Protein AF-F1VYK2-F1 (afdb_monomer_lite)

Radius of gyration: 18.08 Å; chains: 1; bounding box: 38×32×63 Å

Sequence (104 aa):
MVGLALDLCVPPLALLTLLVLALFSGALLLALMTGAIAPLVAGTAVLISMVVSILLAWFRYGRQTLGISELAMACVYVLMKIPLYLRYLINRQVEWVRSKRDSE

Secondary structure (DSSP, 8-state):
-HHHHHHHHSPPHHHHHHHHHHHHHHHHHHHHHH---HHHHHHHHHHHHHHHHHHHHIIIIITTT--HHHHHHHHHHHHHTHHHHHHHHHS----------TT-

Foldseek 3Di:
DVVVVVVVVPPDLLVNLVVLVVQLVVQVVCCVVPVPCVSNVVSVVVVVVSVVVVVVCCVVPVVVPDDPVNVVVVVVVSVVCVVVVVCCVVPVCPDDDDDDDPPD

Structure (mmCIF, N/CA/C/O backbone):
data_AF-F1VYK2-F1
#
_entry.id   AF-F1VYK2-F1
#
loop_
_atom_site.group_PDB
_atom_site.id
_atom_site.type_symbol
_atom_site.label_atom_id
_atom_site.label_alt_id
_atom_site.label_comp_id
_atom_site.label_asym_id
_atom_site.label_entity_id
_atom_site.label_seq_id
_atom_site.pdbx_PDB_ins_code
_atom_site.Cartn_x
_atom_site.Cartn_y
_atom_site.Cartn_z
_atom_site.occupancy
_atom_site.B_iso_or_equiv
_atom_site.auth_seq_id
_atom_site.auth_comp_id
_atom_site.auth_asym_id
_atom_site.auth_atom_id
_atom_site.pdbx_PDB_model_num
ATOM 1 N N . MET A 1 1 ? -17.211 -17.915 11.277 1.00 65.44 1 MET A N 1
ATOM 2 C CA . MET A 1 1 ? -15.831 -18.123 11.778 1.00 65.44 1 MET A CA 1
ATOM 3 C C . MET A 1 1 ? -14.782 -18.069 10.669 1.00 65.44 1 MET A C 1
ATOM 5 O O . MET A 1 1 ? -13.762 -17.435 10.880 1.00 65.44 1 MET A O 1
ATOM 9 N N . VAL A 1 2 ? -15.045 -18.617 9.474 1.00 78.44 2 VAL A N 1
ATOM 10 C CA . VAL A 1 2 ? -14.102 -18.579 8.331 1.00 78.44 2 VAL A CA 1
ATOM 11 C C . VAL A 1 2 ? -13.668 -17.156 7.933 1.00 78.44 2 VAL A C 1
ATOM 13 O O . VAL A 1 2 ? -12.492 -16.938 7.683 1.00 78.44 2 VAL A O 1
ATOM 16 N N . GLY A 1 3 ? -14.574 -16.169 7.952 1.00 73.25 3 GLY A N 1
ATOM 17 C CA . GLY A 1 3 ? -14.232 -14.778 7.611 1.00 73.25 3 GLY A CA 1
ATOM 18 C C . GLY A 1 3 ? -13.169 -14.141 8.519 1.00 73.25 3 GLY A C 1
ATOM 19 O O . GLY A 1 3 ? -12.280 -13.469 8.019 1.00 73.25 3 GLY A O 1
ATOM 20 N N . LEU A 1 4 ? -13.202 -14.421 9.828 1.00 76.50 4 LEU A N 1
ATOM 21 C CA . LEU A 1 4 ? -12.176 -13.955 10.775 1.00 76.50 4 LEU A CA 1
ATOM 22 C C . LEU A 1 4 ? -10.836 -14.671 10.564 1.00 76.50 4 LEU A C 1
ATOM 24 O O . LEU A 1 4 ? -9.787 -14.059 10.710 1.00 76.50 4 LEU A O 1
ATOM 28 N N . ALA A 1 5 ? -10.866 -15.959 10.208 1.00 80.06 5 ALA A N 1
ATOM 29 C CA . ALA A 1 5 ? -9.653 -16.720 9.914 1.00 80.06 5 ALA A CA 1
ATOM 30 C C . ALA A 1 5 ? -8.958 -16.221 8.636 1.00 80.06 5 ALA A C 1
ATOM 32 O O . ALA A 1 5 ? -7.737 -16.118 8.606 1.00 80.06 5 ALA A O 1
ATOM 33 N N . LEU A 1 6 ? -9.732 -15.867 7.605 1.00 73.12 6 LEU A N 1
ATOM 34 C CA . LEU A 1 6 ? -9.205 -15.246 6.388 1.00 73.12 6 LEU A CA 1
ATOM 35 C C . LEU A 1 6 ? -8.643 -13.846 6.666 1.00 73.12 6 LEU A C 1
ATOM 37 O O . LEU A 1 6 ? -7.582 -13.519 6.148 1.00 73.12 6 LEU A O 1
ATOM 41 N N . ASP A 1 7 ? -9.303 -13.057 7.515 1.00 74.88 7 ASP A N 1
ATOM 42 C CA . ASP A 1 7 ? -8.817 -11.730 7.919 1.00 74.88 7 ASP A CA 1
ATOM 43 C C . ASP A 1 7 ? -7.513 -11.815 8.730 1.00 74.88 7 ASP A C 1
ATOM 45 O O . ASP A 1 7 ? -6.612 -11.013 8.536 1.00 74.88 7 ASP A O 1
ATOM 49 N N . LEU A 1 8 ? -7.345 -12.857 9.553 1.00 77.25 8 LEU A N 1
ATOM 50 C CA . LEU A 1 8 ? -6.085 -13.167 10.247 1.00 77.25 8 LEU A CA 1
ATOM 51 C C . LEU A 1 8 ? -4.930 -13.518 9.295 1.00 77.25 8 LEU A C 1
ATOM 53 O O . LEU A 1 8 ? -3.770 -13.280 9.632 1.00 77.25 8 LEU A O 1
ATOM 57 N N . CYS A 1 9 ? -5.223 -14.100 8.127 1.00 77.75 9 CYS A N 1
ATOM 58 C CA . CYS A 1 9 ? -4.216 -14.362 7.096 1.00 77.75 9 CYS A CA 1
ATOM 59 C C . CYS A 1 9 ? -3.808 -13.090 6.345 1.00 77.75 9 CYS A C 1
ATOM 61 O O . CYS A 1 9 ? -2.713 -13.037 5.781 1.00 77.75 9 CYS A O 1
ATOM 63 N N . VAL A 1 10 ? -4.678 -12.078 6.318 1.00 77.44 10 VAL A N 1
ATOM 64 C CA . VAL A 1 10 ? -4.388 -10.790 5.698 1.00 77.44 10 VAL A CA 1
ATOM 65 C C . VAL A 1 10 ? -3.637 -9.925 6.719 1.00 77.44 10 VAL A C 1
ATOM 67 O O . VAL A 1 10 ? -4.116 -9.711 7.830 1.00 77.44 10 VAL A O 1
ATOM 70 N N . PRO A 1 11 ? -2.434 -9.416 6.395 1.00 76.75 11 PRO A N 1
ATOM 71 C CA . PRO A 1 11 ? -1.715 -8.550 7.317 1.00 76.75 11 PRO A CA 1
ATOM 72 C C . PRO A 1 11 ? -2.550 -7.308 7.659 1.00 76.75 11 PRO A C 1
ATOM 74 O O . PRO A 1 11 ? -3.355 -6.871 6.832 1.00 76.75 11 PRO A O 1
ATOM 77 N N . PRO A 1 12 ? -2.339 -6.692 8.841 1.00 82.69 12 PRO A N 1
ATOM 78 C CA . PRO A 1 12 ? -3.091 -5.511 9.251 1.00 82.69 12 PRO A CA 1
ATOM 79 C C . PRO A 1 12 ? -3.096 -4.483 8.121 1.00 82.69 12 PRO A C 1
ATOM 81 O O . PRO A 1 12 ? -2.043 -4.224 7.543 1.00 82.69 12 PRO A O 1
ATOM 84 N N . LEU A 1 13 ? -4.265 -3.911 7.809 1.00 81.00 13 LEU A N 1
ATOM 85 C CA . LEU A 1 13 ? -4.491 -3.085 6.613 1.00 81.00 13 LEU A CA 1
ATOM 86 C C . LEU A 1 13 ? -3.371 -2.072 6.342 1.00 81.00 13 LEU A C 1
ATOM 88 O O . LEU A 1 13 ? -2.922 -1.957 5.209 1.00 81.00 13 LEU A O 1
ATOM 92 N N . ALA A 1 14 ? -2.866 -1.401 7.382 1.00 83.31 14 ALA A N 1
ATOM 93 C CA . ALA A 1 14 ? -1.754 -0.458 7.262 1.00 83.31 14 ALA A CA 1
ATOM 94 C C . ALA A 1 14 ? -0.434 -1.110 6.792 1.00 83.31 14 ALA A C 1
ATOM 96 O O . ALA A 1 14 ? 0.304 -0.525 6.006 1.00 83.31 14 ALA A O 1
ATOM 97 N N . LEU A 1 15 ? -0.127 -2.329 7.235 1.00 82.31 15 LEU A N 1
ATOM 98 C CA . LEU A 1 15 ? 1.026 -3.089 6.749 1.00 82.31 15 LEU A CA 1
ATOM 99 C C . LEU A 1 15 ? 0.802 -3.564 5.311 1.00 82.31 15 LEU A C 1
ATOM 101 O O . LEU A 1 15 ? 1.704 -3.432 4.487 1.00 82.31 15 LEU A O 1
ATOM 105 N N . LEU A 1 16 ? -0.401 -4.054 4.991 1.00 85.69 16 LEU A N 1
ATOM 106 C CA . LEU A 1 16 ? -0.758 -4.462 3.630 1.00 85.69 16 LEU A CA 1
ATOM 107 C C . LEU A 1 16 ? -0.604 -3.298 2.644 1.00 85.69 16 LEU A C 1
ATOM 109 O O . LEU A 1 16 ? 0.039 -3.447 1.607 1.00 85.69 16 LEU A O 1
ATOM 113 N N . THR A 1 17 ? -1.119 -2.118 2.994 1.00 86.69 17 THR A N 1
ATOM 114 C CA . THR A 1 17 ? -1.002 -0.913 2.165 1.00 86.69 17 THR A CA 1
ATOM 115 C C . THR A 1 17 ? 0.454 -0.511 1.938 1.00 86.69 17 THR A C 1
ATOM 117 O O . THR A 1 17 ? 0.819 -0.139 0.825 1.00 86.69 17 THR A O 1
ATOM 120 N N . LEU A 1 18 ? 1.311 -0.628 2.960 1.00 86.31 18 LEU A N 1
ATOM 121 C CA . LEU A 1 18 ? 2.737 -0.315 2.832 1.00 86.31 18 LEU A CA 1
ATOM 122 C C . LEU A 1 18 ? 3.468 -1.322 1.940 1.00 86.31 18 LEU A C 1
ATOM 124 O O . LEU A 1 18 ? 4.299 -0.920 1.128 1.00 86.31 18 LEU A O 1
ATOM 128 N N . LEU A 1 19 ? 3.129 -2.609 2.041 1.00 87.62 19 LEU A N 1
ATOM 129 C CA . LEU A 1 19 ? 3.699 -3.656 1.194 1.00 87.62 19 LEU A CA 1
ATOM 130 C C . LEU A 1 19 ? 3.342 -3.440 -0.284 1.00 87.62 19 LEU A C 1
ATOM 132 O O . LEU A 1 19 ? 4.215 -3.516 -1.145 1.00 87.62 19 LEU A O 1
ATOM 136 N N . VAL A 1 20 ? 2.075 -3.131 -0.579 1.00 89.06 20 VAL A N 1
ATOM 137 C CA . VAL A 1 20 ? 1.612 -2.854 -1.949 1.00 89.06 20 VAL A CA 1
ATOM 138 C C . VAL A 1 20 ? 2.315 -1.624 -2.527 1.00 89.06 20 VAL A C 1
ATOM 140 O O . VAL A 1 20 ? 2.758 -1.662 -3.673 1.00 89.06 20 VAL A O 1
ATOM 143 N N . LEU A 1 21 ? 2.483 -0.558 -1.737 1.00 88.94 21 LEU A N 1
ATOM 144 C CA . LEU A 1 21 ? 3.228 0.631 -2.164 1.00 88.94 21 LEU A CA 1
ATOM 145 C C . LEU A 1 21 ? 4.707 0.328 -2.434 1.00 88.94 21 LEU A C 1
ATOM 147 O O . LEU A 1 21 ? 5.249 0.815 -3.424 1.00 88.94 21 LEU A O 1
ATOM 151 N N . ALA A 1 22 ? 5.349 -0.491 -1.597 1.00 88.62 22 ALA A N 1
ATOM 152 C CA . ALA A 1 22 ? 6.736 -0.914 -1.794 1.00 88.62 22 ALA A CA 1
ATOM 153 C C . ALA A 1 22 ? 6.910 -1.798 -3.043 1.00 88.62 22 ALA A C 1
ATOM 155 O O . ALA A 1 22 ? 7.872 -1.640 -3.793 1.00 88.62 22 ALA A O 1
ATOM 156 N N . LEU A 1 23 ? 5.963 -2.705 -3.304 1.00 89.50 23 LEU A N 1
ATOM 157 C CA . LEU A 1 23 ? 5.947 -3.515 -4.525 1.00 89.50 23 LEU A CA 1
ATOM 158 C C . LEU A 1 23 ? 5.747 -2.647 -5.767 1.00 89.50 23 LEU A C 1
ATOM 160 O O . LEU A 1 23 ? 6.449 -2.827 -6.759 1.00 89.50 23 LEU A O 1
ATOM 164 N N . PHE A 1 24 ? 4.822 -1.689 -5.710 1.00 90.44 24 PHE A N 1
ATOM 165 C CA . PHE A 1 24 ? 4.569 -0.769 -6.812 1.00 90.44 24 PHE A CA 1
ATOM 166 C C . PHE A 1 24 ? 5.784 0.117 -7.113 1.00 90.44 24 PHE A C 1
ATOM 168 O O . PHE A 1 24 ? 6.165 0.256 -8.274 1.00 90.44 24 PHE A O 1
ATOM 175 N N . SER A 1 25 ? 6.433 0.675 -6.087 1.00 89.12 25 SER A N 1
ATOM 176 C CA . SER A 1 25 ? 7.637 1.490 -6.274 1.00 89.12 25 SER A CA 1
ATOM 177 C C . SER A 1 25 ? 8.810 0.667 -6.813 1.00 89.12 25 SER A C 1
ATOM 179 O O . SER A 1 25 ? 9.497 1.121 -7.726 1.00 89.12 25 SER A O 1
ATOM 181 N N . GLY A 1 26 ? 8.994 -0.568 -6.336 1.00 90.25 26 GLY A N 1
ATOM 182 C CA . GLY A 1 26 ? 9.977 -1.503 -6.887 1.00 90.25 26 GLY A CA 1
ATOM 183 C C . GLY A 1 26 ? 9.700 -1.857 -8.351 1.00 90.25 26 GLY A C 1
ATOM 184 O O . GLY A 1 26 ? 10.608 -1.820 -9.180 1.00 90.25 26 GLY A O 1
ATOM 185 N N . ALA A 1 27 ? 8.440 -2.129 -8.697 1.00 88.94 27 ALA A N 1
ATOM 186 C CA . ALA A 1 27 ? 8.023 -2.395 -10.071 1.00 88.94 27 ALA A CA 1
ATOM 187 C C . ALA A 1 27 ? 8.232 -1.181 -10.989 1.00 88.94 27 ALA A C 1
ATOM 189 O O . ALA A 1 27 ? 8.656 -1.347 -12.131 1.00 88.94 27 ALA A O 1
ATOM 190 N N . LEU A 1 28 ? 7.990 0.035 -10.490 1.00 89.06 28 LEU A N 1
ATOM 191 C CA . LEU A 1 28 ? 8.257 1.275 -11.216 1.00 89.06 28 LEU A CA 1
ATOM 192 C C . LEU A 1 28 ? 9.754 1.462 -11.480 1.00 89.06 28 LEU A C 1
ATOM 194 O O . LEU A 1 28 ? 10.136 1.744 -12.611 1.00 89.06 28 LEU A O 1
ATOM 198 N N . LEU A 1 29 ? 10.605 1.250 -10.474 1.00 91.06 29 LEU A N 1
ATOM 199 C CA . LEU A 1 29 ? 12.060 1.311 -10.638 1.00 91.06 29 LEU A CA 1
ATOM 200 C C . LEU A 1 29 ? 12.558 0.277 -11.656 1.00 91.06 29 LEU A C 1
ATOM 202 O O . LEU A 1 29 ? 13.342 0.612 -12.540 1.00 91.06 29 LEU A O 1
ATOM 206 N N . LEU A 1 30 ? 12.058 -0.960 -11.588 1.00 89.25 30 LEU A N 1
ATOM 207 C CA . LEU A 1 30 ? 12.390 -2.003 -12.560 1.00 89.25 30 LEU A CA 1
ATOM 208 C C . LEU A 1 30 ? 11.943 -1.632 -13.975 1.00 89.25 30 LEU A C 1
ATOM 210 O O . LEU A 1 30 ? 12.717 -1.806 -14.915 1.00 89.25 30 LEU A O 1
ATOM 214 N N . ALA A 1 31 ? 10.733 -1.093 -14.132 1.00 89.81 31 ALA A N 1
ATOM 215 C CA . ALA A 1 31 ? 10.233 -0.631 -15.421 1.00 89.81 31 ALA A CA 1
ATOM 216 C C . ALA A 1 31 ? 11.091 0.512 -15.986 1.00 89.81 31 ALA A C 1
ATOM 218 O O . ALA A 1 31 ? 11.374 0.517 -17.179 1.00 89.81 31 ALA A O 1
ATOM 219 N N . LEU A 1 32 ? 11.567 1.434 -15.141 1.00 88.38 32 LEU A N 1
ATOM 220 C CA . LEU A 1 32 ? 12.470 2.513 -15.554 1.00 88.38 32 LEU A CA 1
ATOM 221 C C . LEU A 1 32 ? 13.854 2.002 -15.985 1.00 88.38 32 LEU A C 1
ATOM 223 O O . LEU A 1 32 ? 14.425 2.538 -16.928 1.00 88.38 32 LEU A O 1
ATOM 227 N N . MET A 1 33 ? 14.395 0.975 -15.321 1.00 89.88 33 MET A N 1
ATOM 228 C CA . MET A 1 33 ? 15.727 0.440 -15.639 1.00 89.88 33 MET A CA 1
ATOM 229 C C . MET A 1 33 ? 15.727 -0.540 -16.819 1.00 89.88 33 MET A C 1
ATOM 231 O O . MET A 1 33 ? 16.675 -0.564 -17.596 1.00 89.88 33 MET A O 1
ATOM 235 N N . THR A 1 34 ? 14.692 -1.374 -16.938 1.00 87.50 34 THR A N 1
ATOM 236 C CA . THR A 1 34 ? 14.645 -2.492 -17.902 1.00 87.50 34 THR A CA 1
ATOM 237 C C . THR A 1 34 ? 13.638 -2.289 -19.030 1.00 87.50 34 THR A C 1
ATOM 239 O O . THR A 1 34 ? 13.643 -3.045 -19.997 1.00 87.50 34 THR A O 1
ATOM 242 N N . GLY A 1 35 ? 12.734 -1.313 -18.905 1.00 84.00 35 GLY A N 1
ATOM 243 C CA . GLY A 1 35 ? 11.595 -1.148 -19.810 1.00 84.00 35 GLY A CA 1
ATOM 244 C C . GLY A 1 35 ? 10.498 -2.204 -19.630 1.00 84.00 35 GLY A C 1
ATOM 245 O O . GLY A 1 35 ? 9.523 -2.199 -20.378 1.00 84.00 35 GLY A O 1
ATOM 246 N N . ALA A 1 36 ? 10.614 -3.122 -18.662 1.00 85.19 36 ALA A N 1
ATOM 247 C CA . ALA A 1 36 ? 9.617 -4.161 -18.431 1.00 85.19 36 ALA A CA 1
ATOM 248 C C . ALA A 1 36 ? 8.369 -3.585 -17.738 1.00 85.19 36 ALA A C 1
ATOM 250 O O . ALA A 1 36 ? 8.350 -3.355 -16.531 1.00 85.19 36 ALA A O 1
ATOM 251 N N . ILE A 1 37 ? 7.298 -3.386 -18.510 1.00 87.69 37 ILE A N 1
ATOM 252 C CA . ILE A 1 37 ? 6.038 -2.785 -18.032 1.00 87.69 37 ILE A CA 1
ATOM 253 C C . ILE A 1 37 ? 5.120 -3.825 -17.355 1.00 87.69 37 ILE A C 1
ATOM 255 O O . ILE A 1 37 ? 4.253 -3.470 -16.560 1.00 87.69 37 ILE A O 1
ATOM 259 N N . ALA A 1 38 ? 5.323 -5.121 -17.612 1.00 87.31 38 ALA A N 1
ATOM 260 C CA . ALA A 1 38 ? 4.528 -6.207 -17.028 1.00 87.31 38 ALA A CA 1
ATOM 261 C C . ALA A 1 38 ? 4.401 -6.152 -15.484 1.00 87.31 38 ALA A C 1
ATOM 263 O O . ALA A 1 38 ? 3.268 -6.169 -14.993 1.00 87.31 38 ALA A O 1
ATOM 264 N N . PRO A 1 39 ? 5.493 -6.029 -14.696 1.00 85.81 39 PRO A N 1
ATOM 265 C CA . PRO A 1 39 ? 5.383 -5.913 -13.239 1.00 85.81 39 PRO A CA 1
ATOM 266 C C . PRO A 1 39 ? 4.684 -4.620 -12.801 1.00 85.81 39 PRO A C 1
ATOM 268 O O . PRO A 1 39 ? 3.981 -4.615 -11.792 1.00 85.81 39 PRO A O 1
ATOM 271 N N . LEU A 1 40 ? 4.825 -3.535 -13.570 1.00 87.12 40 LEU A N 1
ATOM 272 C CA . LEU A 1 40 ? 4.172 -2.262 -13.276 1.00 87.12 40 LEU A CA 1
ATOM 273 C C . LEU A 1 40 ? 2.650 -2.362 -13.440 1.00 87.12 40 LEU A C 1
ATOM 275 O O . LEU A 1 40 ? 1.922 -1.892 -12.572 1.00 87.12 40 LEU A O 1
ATOM 279 N N . VAL A 1 41 ? 2.170 -3.017 -14.502 1.00 90.88 41 VAL A N 1
ATOM 280 C CA . VAL A 1 41 ? 0.732 -3.240 -14.750 1.00 90.88 41 VAL A CA 1
ATOM 281 C C . VAL A 1 41 ? 0.116 -4.147 -13.687 1.00 90.88 41 VAL A C 1
ATOM 283 O O . VAL A 1 41 ? -0.988 -3.890 -13.210 1.00 90.88 41 VAL A O 1
ATOM 286 N N . ALA A 1 42 ? 0.832 -5.193 -13.275 1.00 90.12 42 ALA A N 1
ATOM 287 C CA . ALA A 1 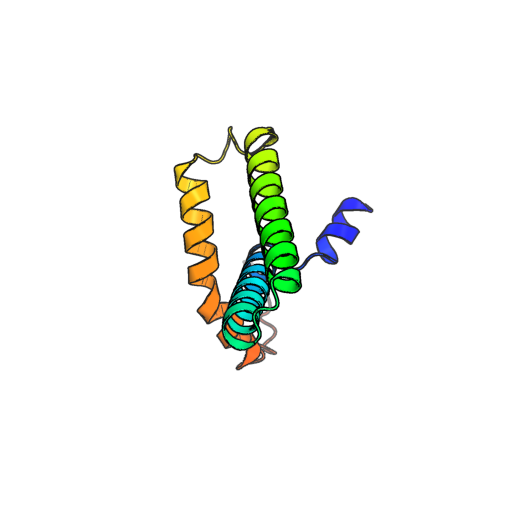42 ? 0.386 -6.030 -12.167 1.00 90.12 42 ALA A CA 1
ATOM 288 C C . ALA A 1 42 ? 0.301 -5.217 -10.860 1.00 90.12 42 ALA A C 1
ATOM 290 O O . ALA A 1 42 ? -0.705 -5.280 -10.154 1.00 90.12 42 ALA A O 1
ATOM 291 N N . GLY A 1 43 ? 1.318 -4.398 -10.570 1.00 90.19 43 GLY A N 1
ATOM 292 C CA . GLY A 1 43 ? 1.344 -3.525 -9.397 1.00 90.19 43 GLY A CA 1
ATOM 293 C C . GLY A 1 43 ? 0.216 -2.487 -9.384 1.00 90.19 43 GLY A C 1
ATOM 294 O O . GLY A 1 43 ? -0.441 -2.316 -8.357 1.00 90.19 43 GLY A O 1
ATOM 295 N N . THR A 1 44 ? -0.063 -1.828 -10.516 1.00 89.94 44 THR A N 1
ATOM 296 C CA . THR A 1 44 ? -1.187 -0.880 -10.620 1.00 89.94 44 THR A CA 1
ATOM 297 C C . THR A 1 44 ? -2.531 -1.572 -10.429 1.00 89.94 44 THR A C 1
ATOM 299 O O . THR A 1 44 ? -3.379 -1.039 -9.717 1.00 89.94 44 THR A O 1
ATOM 302 N N . ALA A 1 45 ? -2.735 -2.759 -11.008 1.00 93.00 45 ALA A N 1
ATOM 303 C CA . ALA A 1 45 ? -3.978 -3.513 -10.854 1.00 93.00 45 ALA A CA 1
ATOM 304 C C . ALA A 1 45 ? -4.252 -3.871 -9.384 1.00 93.00 45 ALA A C 1
ATOM 306 O O . ALA A 1 45 ? -5.368 -3.682 -8.891 1.00 93.00 45 ALA A O 1
ATOM 307 N N . VAL A 1 46 ? -3.222 -4.314 -8.654 1.00 91.81 46 VAL A N 1
ATOM 308 C CA . VAL A 1 46 ? -3.323 -4.590 -7.213 1.00 91.81 46 VAL A CA 1
ATOM 309 C C . VAL A 1 46 ? -3.656 -3.312 -6.440 1.00 91.81 46 VAL A C 1
ATOM 311 O O . VAL A 1 46 ? -4.583 -3.314 -5.631 1.00 91.81 46 VAL A O 1
ATOM 314 N N . LEU A 1 47 ? -2.983 -2.196 -6.731 1.00 89.31 47 LEU A N 1
ATOM 315 C CA . LEU A 1 47 ? -3.230 -0.920 -6.055 1.00 89.31 47 LEU A CA 1
ATOM 316 C C . LEU A 1 47 ? -4.669 -0.425 -6.282 1.00 89.31 47 LEU A C 1
ATOM 318 O O . LEU A 1 47 ? -5.354 -0.050 -5.329 1.00 89.31 47 LEU A O 1
ATOM 322 N N . ILE A 1 48 ? -5.158 -0.491 -7.522 1.00 91.75 48 ILE A N 1
ATOM 323 C CA . ILE A 1 48 ? -6.528 -0.105 -7.878 1.00 91.75 48 ILE A CA 1
ATOM 324 C C . ILE A 1 48 ? -7.542 -1.004 -7.168 1.00 91.75 48 ILE A C 1
ATOM 326 O O . ILE A 1 48 ? -8.476 -0.491 -6.554 1.00 91.75 48 ILE A O 1
ATOM 330 N N . SER A 1 49 ? -7.360 -2.327 -7.200 1.00 91.62 49 SER A N 1
ATOM 331 C CA . SER A 1 49 ? -8.284 -3.256 -6.535 1.00 91.62 49 SER A CA 1
ATOM 332 C C . SER A 1 49 ? -8.374 -3.010 -5.024 1.00 91.62 49 SER A C 1
ATOM 334 O O . SER A 1 49 ? -9.470 -3.057 -4.460 1.00 91.62 49 SER A O 1
AT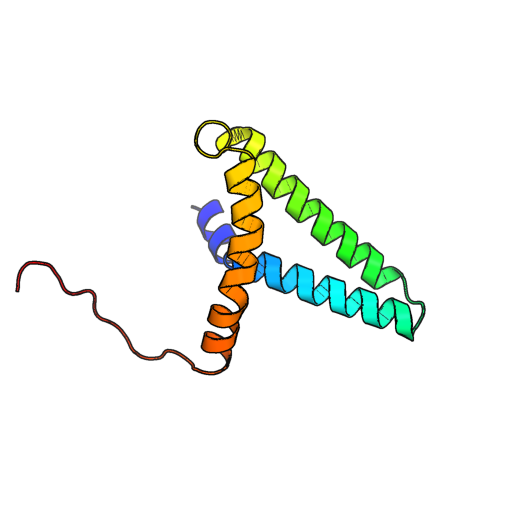OM 336 N N . MET A 1 50 ? -7.260 -2.651 -4.379 1.00 90.31 50 MET A N 1
ATOM 337 C CA . MET A 1 50 ? -7.230 -2.288 -2.964 1.00 90.31 50 MET A CA 1
ATOM 338 C C . MET A 1 50 ? -8.025 -1.005 -2.694 1.00 90.31 50 MET A C 1
ATOM 340 O O . MET A 1 50 ? -8.891 -0.992 -1.820 1.00 90.31 50 MET A O 1
ATOM 344 N N . VAL A 1 51 ? -7.786 0.058 -3.470 1.00 88.88 51 VAL A N 1
ATOM 345 C CA . VAL A 1 51 ? -8.509 1.335 -3.332 1.00 88.88 51 VAL A CA 1
ATOM 346 C C . VAL A 1 51 ? -10.007 1.142 -3.564 1.00 88.88 51 VAL A C 1
ATOM 348 O O . VAL A 1 51 ? -10.816 1.606 -2.763 1.00 88.88 51 VAL A O 1
ATOM 351 N N . VAL A 1 52 ? -10.389 0.412 -4.614 1.00 91.06 52 VAL A N 1
ATOM 352 C CA . VAL A 1 52 ? -11.794 0.106 -4.916 1.00 91.06 52 VAL A CA 1
ATOM 353 C C . VAL A 1 52 ? -12.437 -0.681 -3.777 1.00 91.06 52 VAL A C 1
ATOM 355 O O . VAL A 1 52 ? -13.541 -0.344 -3.361 1.00 91.06 52 VAL A O 1
ATOM 358 N N . SER A 1 53 ? -11.747 -1.675 -3.218 1.00 88.94 53 SER A N 1
ATOM 359 C CA . SER A 1 53 ? -12.262 -2.456 -2.087 1.00 88.94 53 SER A CA 1
ATOM 360 C C . SER A 1 53 ? -12.508 -1.584 -0.852 1.00 88.94 53 SER A C 1
ATOM 362 O O . SER A 1 53 ? -13.564 -1.690 -0.228 1.00 88.94 53 SER A O 1
ATOM 364 N N . ILE A 1 54 ? -11.581 -0.672 -0.534 1.00 86.75 54 ILE A N 1
ATOM 365 C CA . ILE A 1 54 ? -11.728 0.280 0.578 1.00 86.75 54 ILE A CA 1
ATOM 366 C C . ILE A 1 54 ? -12.914 1.218 0.328 1.00 86.75 54 ILE A C 1
ATOM 368 O O . ILE A 1 54 ? -13.742 1.418 1.218 1.00 86.75 54 ILE A O 1
ATOM 372 N N . LEU A 1 55 ? -13.034 1.767 -0.883 1.00 86.88 55 LEU A N 1
ATOM 373 C CA . LEU A 1 55 ? -14.131 2.665 -1.245 1.00 86.88 55 LEU A CA 1
ATOM 374 C C . LEU A 1 55 ? -15.489 1.959 -1.219 1.00 86.88 55 LEU A C 1
ATOM 376 O O . LEU A 1 55 ? -16.453 2.541 -0.730 1.00 86.88 55 LEU A O 1
ATOM 380 N N . LEU A 1 56 ? -15.575 0.713 -1.691 1.00 88.75 56 LEU A N 1
ATOM 381 C CA . LEU A 1 56 ? -16.796 -0.094 -1.633 1.00 88.75 56 LEU A CA 1
ATOM 382 C C . LEU A 1 56 ? -17.197 -0.404 -0.187 1.00 88.75 56 LEU A C 1
ATOM 384 O O . LEU A 1 56 ? -18.365 -0.246 0.175 1.00 88.75 56 LEU A O 1
ATOM 388 N N . ALA A 1 57 ? -16.234 -0.794 0.654 1.00 86.38 57 ALA A N 1
ATOM 389 C CA . ALA A 1 57 ? -16.468 -1.036 2.074 1.00 86.38 57 ALA A CA 1
ATOM 390 C C . ALA A 1 57 ? -16.958 0.238 2.783 1.00 86.38 57 ALA A C 1
ATOM 392 O O . ALA A 1 57 ? -17.954 0.209 3.513 1.00 86.38 57 ALA A O 1
ATOM 393 N N . TRP A 1 58 ? -16.317 1.376 2.506 1.00 84.31 58 TRP A N 1
ATOM 394 C CA . TRP A 1 58 ? -16.725 2.670 3.039 1.00 84.31 58 TRP A CA 1
ATOM 395 C C . TRP A 1 58 ? -18.111 3.091 2.534 1.00 84.31 58 TRP A C 1
ATOM 397 O O . TRP A 1 58 ? -18.955 3.486 3.335 1.00 84.31 58 TRP A O 1
ATOM 407 N N . PHE A 1 59 ? -18.391 2.951 1.236 1.00 83.69 59 PHE A N 1
ATOM 408 C CA . PHE A 1 59 ? -19.682 3.310 0.650 1.00 83.69 59 PHE A CA 1
ATOM 409 C C . PHE A 1 59 ? -20.830 2.494 1.254 1.00 83.69 59 PHE A C 1
ATOM 411 O O . PHE A 1 59 ? -21.902 3.040 1.515 1.00 83.69 59 PHE A O 1
ATOM 418 N N . ARG A 1 60 ? -20.606 1.199 1.511 1.00 83.25 60 ARG A N 1
ATOM 419 C CA . ARG A 1 60 ? -21.647 0.301 2.017 1.00 83.25 60 ARG A CA 1
ATOM 420 C C . ARG A 1 60 ? -21.876 0.408 3.526 1.00 83.25 60 ARG A C 1
ATOM 422 O O . ARG A 1 60 ? -23.029 0.320 3.942 1.00 83.25 60 ARG A O 1
ATOM 429 N N . TYR A 1 61 ? -20.815 0.580 4.317 1.00 80.94 61 TYR A N 1
ATOM 430 C CA . TYR A 1 61 ? -20.877 0.479 5.783 1.00 80.94 61 TYR A CA 1
ATOM 431 C C . TYR A 1 61 ? -20.274 1.681 6.524 1.00 80.94 61 TYR A C 1
ATOM 433 O O . TYR A 1 61 ? -20.672 1.968 7.647 1.00 80.94 61 TYR A O 1
ATOM 441 N N . GLY A 1 62 ? -19.333 2.405 5.914 1.00 74.62 62 GLY A N 1
ATOM 442 C CA . GLY A 1 62 ? -18.583 3.487 6.562 1.00 74.62 62 GLY A CA 1
ATOM 443 C C . GLY A 1 62 ? -19.238 4.868 6.497 1.00 74.62 62 GLY A C 1
ATOM 444 O O . GLY A 1 62 ? -18.929 5.713 7.330 1.00 74.62 62 GLY A O 1
ATOM 445 N N . ARG A 1 63 ? -20.169 5.112 5.563 1.00 75.69 63 ARG A N 1
ATOM 446 C CA . ARG A 1 63 ? -20.801 6.434 5.338 1.00 75.69 63 ARG A CA 1
ATOM 447 C C . ARG A 1 63 ? -21.495 7.032 6.566 1.00 75.69 63 ARG A C 1
ATOM 449 O O . ARG A 1 63 ? -21.602 8.249 6.651 1.00 75.69 63 ARG A O 1
ATOM 456 N N . GLN A 1 64 ? -21.990 6.198 7.480 1.00 73.19 64 GLN A N 1
ATOM 457 C CA . GLN A 1 64 ? -22.694 6.646 8.689 1.00 73.19 64 GLN A CA 1
ATOM 458 C C . GLN A 1 64 ? -21.742 7.008 9.840 1.00 73.19 64 GLN A C 1
ATOM 460 O O . GLN A 1 64 ? -22.161 7.668 10.784 1.00 73.19 64 GLN A O 1
ATOM 465 N N . THR A 1 65 ? -20.475 6.588 9.770 1.00 73.88 65 THR A N 1
ATOM 466 C CA . THR A 1 65 ? -19.514 6.687 10.883 1.00 73.88 65 THR A CA 1
ATOM 467 C C . THR A 1 65 ? -18.261 7.483 10.514 1.00 73.88 65 THR A C 1
ATOM 469 O O . THR A 1 65 ? -17.662 8.114 11.376 1.00 73.88 65 THR A O 1
ATOM 472 N N . LEU A 1 66 ? -17.861 7.481 9.239 1.00 73.56 66 LEU A N 1
ATOM 473 C CA . LEU A 1 66 ? -16.635 8.103 8.742 1.00 73.56 66 LEU A CA 1
ATOM 474 C C . LEU A 1 66 ? -16.944 9.025 7.559 1.00 73.56 66 LEU A C 1
ATOM 476 O O . LEU A 1 66 ? -17.432 8.585 6.515 1.00 73.56 66 LEU A O 1
ATOM 480 N N . GLY A 1 67 ? -16.610 10.308 7.704 1.00 80.69 67 GLY A N 1
ATOM 481 C CA . GLY A 1 67 ? -16.627 11.266 6.600 1.00 80.69 67 GLY A CA 1
ATOM 482 C C . GLY A 1 67 ? -15.535 10.979 5.560 1.00 80.69 67 GLY A C 1
ATOM 483 O O . GLY A 1 67 ? -14.589 10.236 5.808 1.00 80.69 67 GLY A O 1
ATOM 484 N N . ILE A 1 68 ? -15.634 11.606 4.384 1.00 77.06 68 ILE A N 1
ATOM 485 C CA . ILE A 1 68 ? -14.598 11.516 3.331 1.00 77.06 68 ILE A CA 1
ATOM 486 C C . ILE A 1 68 ? -13.250 12.071 3.824 1.00 77.06 68 ILE A C 1
ATOM 488 O O . ILE A 1 68 ? -12.197 11.549 3.464 1.00 77.06 68 ILE A O 1
ATOM 492 N N . SER A 1 69 ? -13.282 13.101 4.676 1.00 78.44 69 SER A N 1
ATOM 493 C CA . SER A 1 69 ? -12.097 13.687 5.314 1.00 78.44 69 SER A CA 1
ATOM 494 C C . SER A 1 69 ? -11.347 12.679 6.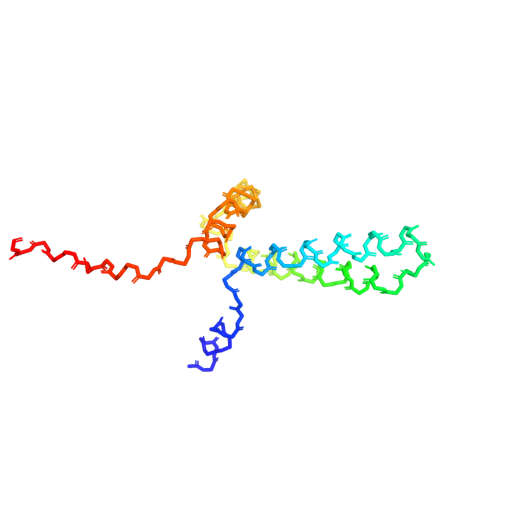188 1.00 78.44 69 SER A C 1
ATOM 496 O O . SER A 1 69 ? -10.123 12.603 6.118 1.00 78.44 69 SER A O 1
ATOM 498 N N . GLU A 1 70 ? -12.073 11.859 6.949 1.00 80.88 70 GLU A N 1
ATOM 499 C CA . GLU A 1 70 ? -11.498 10.797 7.783 1.00 80.88 70 GLU A CA 1
ATOM 500 C C . GLU A 1 70 ? -10.828 9.717 6.930 1.00 80.88 70 GLU A C 1
ATOM 502 O O . GLU A 1 70 ? -9.759 9.219 7.273 1.00 80.88 70 GLU A O 1
ATOM 507 N N . LEU A 1 71 ? -11.408 9.393 5.768 1.00 79.56 71 LEU A N 1
ATOM 508 C CA . LEU A 1 71 ? -10.812 8.442 4.829 1.00 79.56 71 LEU A CA 1
ATOM 509 C C . LEU A 1 71 ? -9.482 8.964 4.260 1.00 79.56 71 LEU A C 1
ATOM 511 O O . LEU A 1 71 ? -8.518 8.211 4.139 1.00 79.56 71 LEU A O 1
ATOM 515 N N . ALA A 1 72 ? -9.399 10.264 3.959 1.00 80.00 72 ALA A N 1
ATOM 516 C CA . ALA A 1 72 ? -8.146 10.894 3.546 1.00 80.00 72 ALA A CA 1
ATOM 517 C C . ALA A 1 72 ? -7.114 10.913 4.689 1.00 80.00 72 ALA A C 1
ATOM 519 O O . ALA A 1 72 ? -5.935 10.627 4.466 1.00 80.00 72 ALA A O 1
ATOM 520 N N . MET A 1 73 ? -7.553 11.174 5.925 1.00 82.62 73 MET A N 1
ATOM 521 C CA . MET A 1 73 ? -6.690 11.071 7.104 1.00 82.62 73 MET A CA 1
ATOM 522 C C . MET A 1 73 ? -6.218 9.639 7.355 1.00 82.62 73 MET A C 1
ATOM 524 O O . MET A 1 73 ? -5.088 9.463 7.796 1.00 82.62 73 MET A O 1
ATOM 528 N N . ALA A 1 74 ? -7.002 8.616 7.006 1.00 82.69 74 ALA A N 1
ATOM 529 C CA . ALA A 1 74 ? -6.568 7.224 7.088 1.00 82.69 74 ALA A CA 1
ATOM 530 C C . ALA A 1 74 ? -5.350 6.950 6.187 1.00 82.69 74 ALA A C 1
ATOM 532 O O . ALA A 1 74 ? -4.410 6.281 6.618 1.00 82.69 74 ALA A O 1
ATOM 533 N N . CYS A 1 75 ? -5.302 7.525 4.979 1.00 78.38 75 CYS A N 1
ATOM 534 C CA . CYS A 1 75 ? -4.122 7.438 4.112 1.00 78.38 75 CYS A CA 1
ATOM 535 C C . CYS A 1 75 ? -2.887 8.081 4.764 1.00 78.38 75 CYS A C 1
ATOM 537 O O . CYS A 1 75 ? -1.809 7.487 4.775 1.00 78.38 75 CYS A O 1
ATOM 539 N N . VAL A 1 76 ? -3.041 9.268 5.360 1.00 82.56 76 VAL A N 1
ATOM 540 C CA . VAL A 1 76 ? -1.952 9.944 6.092 1.00 82.56 76 VAL A CA 1
ATOM 541 C C . VAL A 1 76 ? -1.531 9.132 7.319 1.00 82.56 76 VAL A C 1
ATOM 543 O O . VAL A 1 76 ? -0.343 8.975 7.587 1.00 82.56 76 VAL A O 1
ATOM 546 N N . TYR A 1 77 ? -2.488 8.555 8.039 1.00 82.25 77 TYR A N 1
ATOM 547 C CA . TYR A 1 77 ? -2.255 7.733 9.221 1.00 82.25 77 TYR A CA 1
ATOM 548 C C . TYR A 1 77 ? -1.431 6.479 8.909 1.00 82.25 77 TYR A C 1
ATOM 550 O O . TYR A 1 77 ? -0.520 6.130 9.662 1.00 82.25 77 TYR A O 1
ATOM 558 N N . VAL A 1 78 ? -1.694 5.826 7.773 1.00 81.69 78 VAL A N 1
ATOM 559 C CA . VAL A 1 78 ? -0.876 4.707 7.280 1.00 81.69 78 VAL A CA 1
ATOM 560 C C . VAL A 1 78 ? 0.578 5.139 7.077 1.00 81.69 78 VAL A C 1
ATOM 562 O O . VAL A 1 78 ? 1.487 4.441 7.528 1.00 81.69 78 VAL A O 1
ATOM 565 N N . LEU A 1 79 ? 0.811 6.301 6.458 1.00 80.44 79 LEU A N 1
ATOM 566 C CA . LEU A 1 79 ? 2.163 6.839 6.269 1.00 80.44 79 LEU A CA 1
ATOM 567 C C . LEU A 1 79 ? 2.832 7.168 7.612 1.00 80.44 79 LEU A C 1
ATOM 569 O O . LEU A 1 79 ? 4.004 6.862 7.816 1.00 80.44 79 LEU A O 1
ATOM 573 N N . MET A 1 80 ? 2.078 7.699 8.574 1.00 83.69 80 MET A N 1
ATOM 574 C CA . MET A 1 80 ? 2.573 7.964 9.930 1.00 83.69 80 MET A CA 1
ATOM 575 C C . MET A 1 80 ? 2.926 6.683 10.704 1.00 83.69 80 MET A C 1
ATOM 577 O O . MET A 1 80 ? 3.728 6.734 11.636 1.00 83.69 80 MET A O 1
ATOM 581 N N . LYS A 1 81 ? 2.393 5.515 10.315 1.00 79.88 81 LYS A N 1
ATOM 582 C CA . LYS A 1 81 ? 2.784 4.212 10.884 1.00 79.88 81 LYS A CA 1
ATOM 583 C C . LYS A 1 81 ? 4.074 3.629 10.306 1.00 79.88 81 LYS A C 1
ATOM 585 O O . LYS A 1 81 ? 4.603 2.685 10.892 1.00 79.88 81 LYS A O 1
ATOM 590 N N . ILE A 1 82 ? 4.620 4.173 9.219 1.00 79.88 82 ILE A N 1
ATOM 591 C CA . ILE A 1 82 ? 5.907 3.737 8.647 1.00 79.88 82 ILE A CA 1
ATOM 592 C C . ILE A 1 82 ? 7.026 3.639 9.706 1.00 79.88 82 ILE A C 1
ATOM 594 O O . ILE A 1 82 ? 7.614 2.561 9.830 1.00 79.88 82 ILE A O 1
ATOM 598 N N . PRO A 1 83 ? 7.309 4.681 10.520 1.00 79.25 83 PRO A N 1
ATOM 599 C CA . PRO A 1 83 ? 8.356 4.610 11.541 1.00 79.25 83 PRO A CA 1
ATOM 600 C C . PRO A 1 83 ? 8.080 3.548 12.609 1.00 79.25 83 PRO A C 1
ATOM 602 O O . PRO A 1 83 ? 9.019 2.937 13.113 1.00 79.25 83 PRO A O 1
ATOM 605 N N . LEU A 1 84 ? 6.809 3.285 12.936 1.00 79.00 84 LEU A N 1
ATOM 606 C CA . LEU A 1 84 ? 6.432 2.240 13.889 1.00 79.00 84 LEU A CA 1
ATOM 607 C C . LEU A 1 84 ? 6.796 0.848 13.352 1.00 79.00 84 LEU A C 1
ATOM 609 O O . LEU A 1 84 ? 7.390 0.052 14.076 1.00 79.00 84 LEU A O 1
ATOM 613 N N . TYR A 1 85 ? 6.482 0.566 12.084 1.00 76.38 85 TYR A N 1
ATOM 614 C CA . TYR A 1 85 ? 6.809 -0.718 11.457 1.00 76.38 85 TYR A CA 1
ATOM 615 C C . TYR A 1 85 ? 8.318 -0.900 11.247 1.00 76.38 85 TYR A C 1
ATOM 617 O O . TYR A 1 85 ? 8.844 -1.975 11.526 1.00 76.38 85 TYR A O 1
ATOM 625 N N . LEU A 1 86 ? 9.037 0.155 10.847 1.00 76.62 86 LEU A N 1
ATOM 626 C CA . LEU A 1 86 ? 10.505 0.148 10.778 1.00 76.62 86 LEU A CA 1
ATOM 627 C C . LEU A 1 86 ? 11.132 -0.110 12.152 1.00 76.62 86 LEU A C 1
ATOM 629 O O . LEU A 1 86 ? 12.040 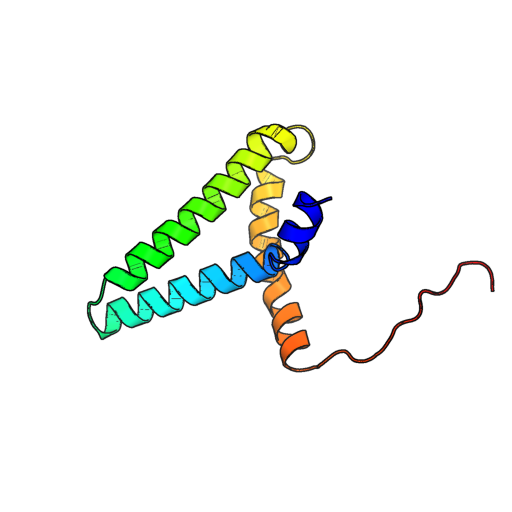-0.931 12.280 1.00 76.62 86 LEU A O 1
ATOM 633 N N . ARG A 1 87 ? 10.615 0.547 13.200 1.00 77.38 87 ARG A N 1
ATOM 634 C CA . ARG A 1 87 ? 11.068 0.331 14.577 1.00 77.38 87 ARG A CA 1
ATOM 635 C C . ARG A 1 87 ? 10.814 -1.098 15.030 1.00 77.38 87 ARG A C 1
ATOM 637 O O . ARG A 1 87 ? 11.665 -1.626 15.725 1.00 77.38 87 ARG A O 1
ATOM 644 N N . TYR A 1 88 ? 9.703 -1.719 14.643 1.00 74.50 88 TYR A N 1
ATOM 645 C CA . TYR A 1 88 ? 9.423 -3.120 14.965 1.00 74.50 88 TYR A CA 1
ATOM 646 C C . TYR A 1 88 ? 10.372 -4.094 14.249 1.00 74.50 88 TYR A C 1
ATOM 648 O O . TYR A 1 88 ? 10.800 -5.080 14.844 1.00 74.50 88 TYR A O 1
ATOM 656 N N . LEU A 1 89 ? 10.734 -3.806 12.993 1.00 74.12 89 LEU A N 1
ATOM 657 C CA . LEU A 1 89 ? 11.678 -4.623 12.223 1.00 74.12 89 LEU A CA 1
ATOM 658 C C . LEU A 1 89 ? 13.101 -4.563 12.807 1.00 74.12 89 LEU A C 1
ATOM 660 O O . LEU A 1 89 ? 13.795 -5.574 12.836 1.00 74.12 89 LEU A O 1
ATOM 664 N N . ILE A 1 90 ? 13.520 -3.385 13.283 1.00 73.81 90 ILE A N 1
ATOM 665 C CA . ILE A 1 90 ? 14.858 -3.150 13.854 1.00 73.81 90 ILE A CA 1
ATOM 666 C C . ILE A 1 90 ? 14.914 -3.553 15.334 1.0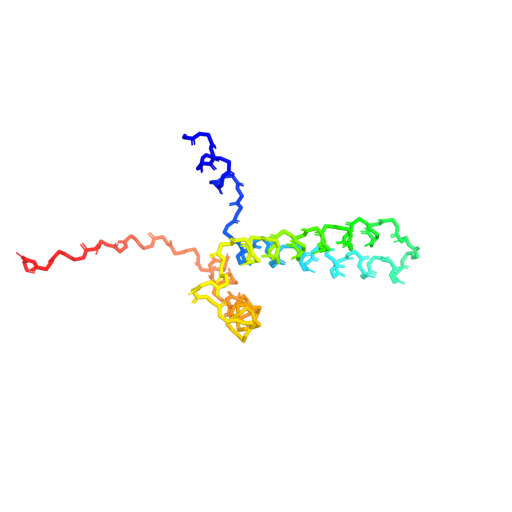0 73.81 90 ILE A C 1
ATOM 668 O O . ILE A 1 90 ? 15.837 -4.235 15.768 1.00 73.81 90 ILE A O 1
ATOM 672 N N . ASN A 1 91 ? 13.919 -3.143 16.120 1.00 64.81 91 ASN A N 1
ATOM 673 C CA . ASN A 1 91 ? 13.801 -3.436 17.542 1.00 64.81 91 ASN A CA 1
ATOM 674 C C . ASN A 1 91 ? 12.660 -4.427 17.745 1.00 64.81 91 ASN A C 1
ATOM 676 O O . ASN A 1 91 ? 11.508 -4.034 17.952 1.00 64.81 91 ASN A O 1
ATOM 680 N N . ARG A 1 92 ? 12.993 -5.720 17.715 1.00 59.38 92 ARG A N 1
ATOM 681 C CA . ARG A 1 92 ? 12.061 -6.790 18.075 1.00 59.38 92 ARG A CA 1
ATOM 682 C C . ARG A 1 92 ? 11.563 -6.535 19.499 1.00 59.38 92 ARG A C 1
ATOM 684 O O . ARG A 1 92 ? 12.289 -6.746 20.467 1.00 59.38 92 ARG A O 1
ATOM 691 N N . GLN A 1 93 ? 10.329 -6.061 19.630 1.00 59.06 93 GLN A N 1
ATOM 692 C CA . GLN A 1 93 ? 9.710 -5.843 20.933 1.00 59.06 93 GLN A CA 1
ATOM 693 C C . GLN A 1 93 ? 9.319 -7.212 21.505 1.00 59.06 93 GLN A C 1
ATOM 695 O O . GLN A 1 93 ? 8.268 -7.754 21.178 1.00 59.06 93 GLN A O 1
ATOM 700 N N . VAL A 1 94 ? 10.220 -7.808 22.293 1.00 60.69 94 VAL A N 1
ATOM 701 C CA . VAL A 1 94 ? 10.005 -9.078 23.023 1.00 60.69 94 VAL A CA 1
ATOM 702 C C . VAL A 1 94 ? 9.424 -8.820 24.422 1.00 60.69 94 VAL A C 1
ATOM 704 O O . VAL A 1 94 ? 9.083 -9.751 25.147 1.00 60.69 94 VAL A O 1
ATOM 707 N N . GLU A 1 95 ? 9.290 -7.554 24.817 1.00 63.81 95 GLU A N 1
ATOM 708 C CA . GLU A 1 95 ? 8.844 -7.188 26.154 1.00 63.81 95 GLU A CA 1
ATOM 709 C C . GLU A 1 95 ? 7.334 -7.408 26.301 1.00 63.81 95 GLU A C 1
ATOM 711 O O . GLU A 1 95 ? 6.501 -6.664 25.782 1.00 63.81 95 GLU A O 1
ATOM 716 N N . TRP A 1 96 ? 6.979 -8.494 26.988 1.00 71.50 96 TRP A N 1
ATOM 717 C CA . TRP A 1 96 ? 5.604 -8.818 27.337 1.00 71.50 96 TRP A CA 1
ATOM 718 C C . TRP A 1 96 ? 5.088 -7.822 28.382 1.00 71.50 96 TRP A C 1
ATOM 720 O O . TRP A 1 96 ? 5.318 -7.975 29.584 1.00 71.50 96 TRP A O 1
ATOM 730 N N . VAL A 1 97 ? 4.363 -6.798 27.934 1.00 68.25 97 VAL A N 1
ATOM 731 C CA . VAL A 1 97 ? 3.671 -5.865 28.828 1.00 68.25 97 VAL A CA 1
ATOM 732 C C . VAL A 1 97 ? 2.407 -6.546 29.352 1.00 68.25 97 VAL A C 1
ATOM 734 O O . VAL A 1 97 ? 1.417 -6.689 28.633 1.00 68.25 97 VAL A O 1
ATOM 737 N N . ARG A 1 98 ? 2.420 -6.980 30.619 1.00 75.25 98 ARG A N 1
ATOM 738 C CA . ARG A 1 98 ? 1.193 -7.430 31.294 1.00 75.25 98 ARG A CA 1
ATOM 739 C C . ARG A 1 98 ? 0.246 -6.243 31.434 1.00 75.25 98 ARG A C 1
ATOM 741 O O . ARG A 1 98 ? 0.608 -5.230 32.026 1.00 75.25 98 ARG A O 1
ATOM 748 N N . SER A 1 99 ? -0.978 -6.391 30.942 1.00 71.38 99 SER A N 1
ATOM 749 C CA . SER A 1 99 ? -2.067 -5.461 31.230 1.00 71.38 99 SER A CA 1
ATOM 750 C C . SER A 1 99 ? -2.255 -5.388 32.749 1.00 71.38 99 SER A C 1
ATOM 752 O O . SER A 1 99 ? -2.599 -6.398 33.372 1.00 71.38 99 SER A O 1
ATOM 754 N N . LYS A 1 100 ? -1.986 -4.226 33.359 1.00 72.25 100 LYS A N 1
ATOM 755 C CA . LYS A 1 100 ? -2.344 -3.997 34.762 1.00 72.25 100 LYS A CA 1
ATOM 756 C C . LYS A 1 100 ? -3.866 -4.007 34.869 1.00 72.25 100 LYS A C 1
ATOM 758 O O . LYS A 1 100 ? -4.556 -3.441 34.026 1.00 72.25 100 LYS A O 1
ATOM 763 N N . ARG A 1 101 ? -4.368 -4.725 35.865 1.00 78.69 101 ARG A N 1
ATOM 764 C CA . ARG A 1 101 ? -5.791 -4.807 36.188 1.00 78.69 101 ARG A CA 1
ATOM 765 C C . ARG A 1 101 ? -6.043 -3.728 37.230 1.00 78.69 101 ARG A C 1
ATOM 767 O O . ARG A 1 101 ? -5.240 -3.609 38.147 1.00 78.69 101 ARG A O 1
ATOM 774 N N . ASP A 1 102 ? -7.114 -2.963 37.075 1.00 71.56 102 ASP A N 1
ATOM 775 C CA . ASP A 1 102 ? -7.434 -1.786 37.898 1.00 71.56 102 ASP A CA 1
ATOM 776 C C . ASP A 1 102 ? -7.943 -2.154 39.313 1.00 71.56 102 ASP A C 1
ATOM 778 O O . ASP A 1 102 ? -8.876 -1.559 39.844 1.00 71.56 102 ASP A O 1
ATOM 782 N N . SER A 1 103 ? -7.370 -3.190 39.928 1.00 65.56 103 SER A N 1
ATOM 783 C CA . SER A 1 103 ? -7.803 -3.693 41.235 1.00 65.56 103 SER A CA 1
ATOM 784 C C . SER A 1 103 ? -6.686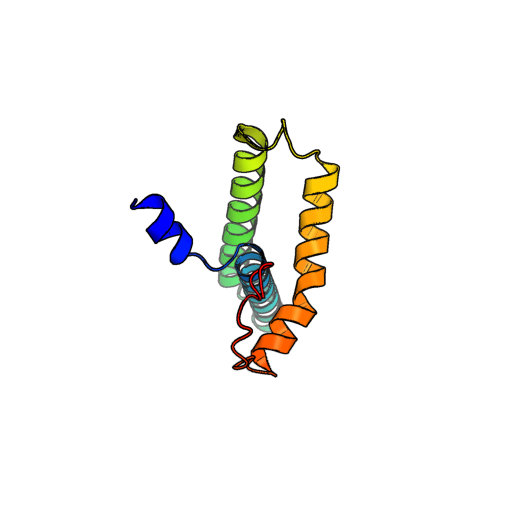 -4.314 42.089 1.00 65.56 103 SER A C 1
ATOM 786 O O . SER A 1 103 ? -7.000 -5.096 42.981 1.00 65.56 103 SER A O 1
ATOM 788 N N . GLU A 1 104 ? -5.417 -3.963 41.848 1.00 51.00 104 GLU A N 1
ATOM 789 C CA . GLU A 1 104 ? -4.304 -4.093 42.815 1.00 51.00 104 GLU A CA 1
ATOM 790 C C . GLU A 1 104 ? -3.357 -2.889 42.729 1.00 51.00 104 GLU A C 1
ATOM 792 O O . GLU A 1 104 ? -2.907 -2.564 41.603 1.00 51.00 104 GLU A O 1
#

pLDDT: mean 81.04, std 8.4, range [51.0, 93.0]